Protein AF-X1S995-F1 (afdb_monomer_lite)

Foldseek 3Di:
DDPVVLVVAAEEAEEAPVLVVVVCVVVVHDDQEAEDDLVPQALDDPGSHYYNHDPVQDDPNPDDDADQSLLVSLVVSVVSVVVCCVVVRDVDDDDDDDDVSNVVSVVND

pLDDT: mean 93.2, std 5.07, range [66.44, 98.0]

Structure (mmCIF, N/CA/C/O backbone):
data_AF-X1S995-F1
#
_entry.id   AF-X1S995-F1
#
loop_
_atom_site.group_PDB
_atom_site.id
_atom_site.type_symbol
_atom_site.label_atom_id
_atom_site.label_alt_id
_atom_site.label_comp_id
_atom_site.label_asym_id
_atom_site.label_entity_id
_atom_site.label_seq_id
_atom_site.pdbx_PDB_ins_code
_atom_site.Cartn_x
_atom_site.Cartn_y
_atom_site.Cartn_z
_atom_site.occupancy
_atom_site.B_iso_or_equiv
_atom_site.auth_seq_id
_atom_site.auth_comp_id
_atom_site.auth_asym_id
_atom_site.auth_atom_id
_atom_site.pdbx_PDB_model_num
ATOM 1 N N . ALA A 1 1 ? -12.354 -12.743 -1.907 1.00 66.44 1 ALA A N 1
ATOM 2 C CA . ALA A 1 1 ? -11.899 -12.298 -0.568 1.00 66.44 1 ALA A CA 1
ATOM 3 C C . ALA A 1 1 ? -12.974 -12.601 0.476 1.00 66.44 1 ALA A C 1
ATOM 5 O O . ALA A 1 1 ? -14.142 -12.341 0.205 1.00 66.44 1 ALA A O 1
ATOM 6 N N . ASP A 1 2 ? -12.609 -13.145 1.640 1.00 85.00 2 ASP A N 1
ATOM 7 C CA . ASP A 1 2 ? -13.565 -13.625 2.652 1.00 85.00 2 ASP A CA 1
ATOM 8 C C . ASP A 1 2 ? -14.297 -12.461 3.378 1.00 85.00 2 ASP A C 1
ATOM 10 O O . ASP A 1 2 ? -13.650 -11.627 4.022 1.00 85.00 2 ASP A O 1
ATOM 14 N N . PRO A 1 3 ? -15.642 -12.353 3.296 1.00 85.62 3 PRO A N 1
ATOM 15 C CA . PRO A 1 3 ? -16.424 -11.355 4.033 1.00 85.62 3 PRO A CA 1
ATOM 16 C C . PRO A 1 3 ? -16.297 -11.430 5.561 1.00 85.62 3 PRO A C 1
ATOM 18 O O . PRO A 1 3 ? -16.445 -10.402 6.221 1.00 85.62 3 PRO A O 1
ATOM 21 N N . VAL A 1 4 ? -16.052 -12.610 6.134 1.00 89.69 4 VAL A N 1
ATOM 22 C CA . VAL A 1 4 ? -15.917 -12.798 7.585 1.00 89.69 4 VAL A CA 1
ATOM 23 C C . VAL A 1 4 ? -14.649 -12.110 8.082 1.00 89.69 4 VAL A C 1
ATOM 25 O O . VAL A 1 4 ? -14.722 -11.308 9.012 1.00 89.69 4 VAL A O 1
ATOM 28 N N . ILE A 1 5 ? -13.520 -12.321 7.396 1.00 87.25 5 ILE A N 1
ATOM 29 C CA . ILE A 1 5 ? -12.241 -11.673 7.726 1.00 87.25 5 ILE A CA 1
ATOM 30 C C . ILE A 1 5 ? -12.369 -10.149 7.629 1.00 87.25 5 ILE A C 1
ATOM 32 O O . ILE A 1 5 ? -11.969 -9.437 8.546 1.00 87.25 5 ILE A O 1
ATOM 36 N N . ARG A 1 6 ? -13.014 -9.636 6.571 1.00 86.00 6 ARG A N 1
ATOM 37 C CA . ARG A 1 6 ? -13.219 -8.187 6.365 1.00 86.00 6 ARG A CA 1
ATOM 38 C C . ARG A 1 6 ? -14.015 -7.510 7.483 1.00 86.00 6 ARG A C 1
ATOM 40 O O . ARG A 1 6 ? -13.890 -6.305 7.673 1.00 86.00 6 ARG A O 1
ATOM 47 N N . ARG A 1 7 ? -14.851 -8.258 8.208 1.00 86.50 7 ARG A N 1
ATOM 48 C CA . ARG A 1 7 ? -15.629 -7.738 9.342 1.00 86.50 7 ARG A CA 1
ATOM 49 C C . ARG A 1 7 ? -14.881 -7.821 10.672 1.00 86.50 7 ARG A C 1
ATOM 51 O O . ARG A 1 7 ? -15.221 -7.060 11.577 1.00 86.50 7 ARG A O 1
ATOM 58 N N . ALA A 1 8 ? -13.888 -8.704 10.779 1.00 90.12 8 ALA A N 1
A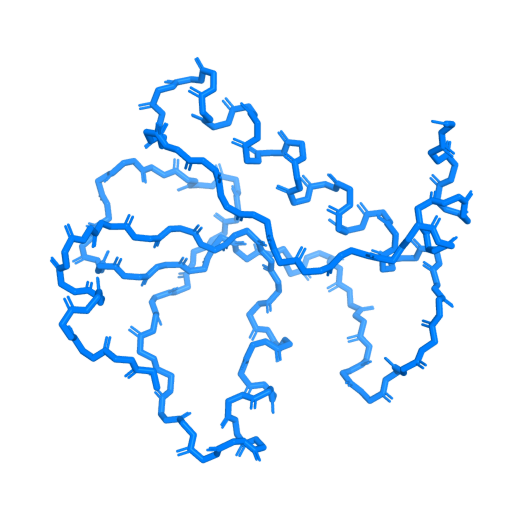TOM 59 C CA . ALA A 1 8 ? -13.168 -8.982 12.020 1.00 90.12 8 ALA A CA 1
ATOM 60 C C . ALA A 1 8 ? -12.256 -7.828 12.473 1.00 90.12 8 ALA A C 1
ATOM 62 O O . ALA A 1 8 ? -11.986 -7.703 13.663 1.00 90.12 8 ALA A O 1
ATOM 63 N N . ALA A 1 9 ? -11.814 -6.966 11.552 1.00 91.44 9 ALA A N 1
ATOM 64 C CA . ALA A 1 9 ? -10.968 -5.813 11.856 1.00 91.44 9 ALA A CA 1
ATOM 65 C C . ALA A 1 9 ? -11.251 -4.631 10.913 1.00 91.44 9 ALA A C 1
ATOM 67 O O . ALA A 1 9 ? -12.061 -4.733 9.988 1.00 91.44 9 ALA A O 1
ATOM 68 N N . LYS A 1 10 ? -10.595 -3.493 11.168 1.00 93.12 10 LYS A N 1
ATOM 69 C CA . LYS A 1 10 ? -10.417 -2.433 10.170 1.00 93.12 10 LYS A CA 1
ATOM 70 C C . LYS A 1 10 ? -9.076 -2.662 9.472 1.00 93.12 10 LYS A C 1
ATOM 72 O O . LYS A 1 10 ? -8.078 -2.901 10.144 1.00 93.12 10 LYS A O 1
ATOM 77 N N . PHE A 1 11 ? -9.056 -2.582 8.149 1.00 94.56 11 PHE A N 1
ATOM 78 C CA . PHE A 1 11 ? -7.870 -2.806 7.330 1.00 94.56 11 PHE A CA 1
ATOM 79 C C . PHE A 1 11 ? -7.506 -1.529 6.581 1.00 94.56 11 PHE A C 1
ATOM 81 O O . PHE A 1 11 ? -8.348 -0.956 5.888 1.00 94.56 11 PHE A O 1
ATOM 88 N N . ILE A 1 12 ? -6.245 -1.121 6.695 1.00 96.06 12 ILE A N 1
ATOM 89 C CA . ILE A 1 12 ? -5.653 -0.050 5.894 1.00 96.06 12 ILE A CA 1
ATOM 90 C C . ILE A 1 12 ? -4.604 -0.694 4.991 1.00 96.06 12 ILE A C 1
ATOM 92 O O . ILE A 1 12 ? -3.685 -1.357 5.470 1.00 96.06 12 ILE A O 1
ATOM 96 N N . ILE A 1 13 ? -4.773 -0.537 3.684 1.00 96.62 13 ILE A N 1
ATOM 97 C CA . ILE A 1 13 ? -3.870 -1.039 2.656 1.00 96.62 13 ILE A CA 1
ATOM 98 C C . ILE A 1 13 ? -3.000 0.132 2.215 1.00 96.62 13 ILE A C 1
ATOM 100 O O . ILE A 1 13 ? -3.490 1.053 1.568 1.00 96.62 13 ILE A O 1
ATOM 104 N N . PHE A 1 14 ? -1.718 0.089 2.557 1.00 97.62 14 PHE A N 1
ATOM 105 C CA . PHE A 1 14 ? -0.722 1.026 2.048 1.00 97.62 14 PHE A CA 1
ATOM 106 C C . PHE A 1 14 ? -0.294 0.560 0.654 1.00 97.62 14 PHE A C 1
ATOM 108 O O . PHE A 1 14 ? 0.333 -0.495 0.525 1.00 97.62 14 PHE A O 1
ATOM 115 N N . GLY A 1 15 ? -0.686 1.287 -0.392 1.00 97.00 15 GLY A N 1
ATOM 116 C CA . GLY A 1 15 ? -0.369 0.904 -1.766 1.00 97.00 15 GLY A CA 1
ATOM 117 C C . GLY A 1 15 ? -1.108 1.720 -2.820 1.00 97.00 15 GLY A C 1
ATOM 118 O O . GLY A 1 15 ? -1.729 2.724 -2.513 1.00 97.00 15 GLY A O 1
ATOM 119 N N . MET A 1 16 ? -1.054 1.277 -4.075 1.00 95.94 16 MET A N 1
ATOM 120 C CA . MET A 1 16 ? -1.663 1.998 -5.200 1.00 95.94 16 MET A CA 1
ATOM 121 C C . MET A 1 16 ? -3.055 1.456 -5.517 1.00 95.94 16 MET A C 1
ATOM 123 O O . MET A 1 16 ? -3.210 0.282 -5.873 1.00 95.94 16 MET A O 1
ATOM 127 N N . ASN A 1 17 ? -4.066 2.318 -5.465 1.00 96.31 17 ASN A N 1
ATOM 128 C CA . ASN A 1 17 ? -5.439 1.956 -5.794 1.00 96.31 17 ASN A CA 1
ATOM 129 C C . ASN A 1 17 ? -5.569 1.499 -7.255 1.00 96.31 17 ASN A C 1
ATOM 131 O O . ASN A 1 17 ? -6.272 0.528 -7.516 1.00 96.31 17 ASN A O 1
ATOM 135 N N . GLU A 1 18 ? -4.855 2.131 -8.193 1.00 95.00 18 GLU A N 1
ATOM 136 C CA . GLU A 1 18 ? -4.858 1.728 -9.610 1.00 95.00 18 GLU A CA 1
ATOM 137 C C . GLU A 1 18 ? -4.441 0.255 -9.786 1.00 95.00 18 GLU A C 1
ATOM 139 O O . GLU A 1 18 ? -5.111 -0.508 -10.484 1.00 95.00 18 GLU A O 1
ATOM 144 N N . GLN A 1 19 ? -3.388 -0.179 -9.084 1.00 94.88 19 GLN A N 1
ATOM 145 C CA . GLN A 1 19 ? -2.907 -1.565 -9.133 1.00 94.88 19 GLN A CA 1
ATOM 146 C C . GLN A 1 19 ? -3.916 -2.547 -8.538 1.00 94.88 19 GLN A C 1
ATOM 148 O O . GLN A 1 19 ? -4.120 -3.635 -9.080 1.00 94.88 19 GLN A O 1
ATOM 153 N N . LEU A 1 20 ? -4.554 -2.171 -7.427 1.00 95.62 20 LEU A N 1
ATOM 154 C CA . LEU A 1 20 ? -5.555 -3.005 -6.765 1.00 95.62 20 LEU A CA 1
ATOM 155 C C . LEU A 1 20 ? -6.820 -3.150 -7.610 1.00 95.62 20 LEU A C 1
ATOM 157 O O . LEU A 1 20 ? -7.334 -4.259 -7.727 1.00 95.62 20 LEU A O 1
ATOM 161 N N . VAL A 1 21 ? -7.291 -2.064 -8.229 1.00 96.19 21 VAL A N 1
ATOM 162 C CA . VAL A 1 21 ? -8.444 -2.088 -9.140 1.00 96.19 21 VAL A CA 1
ATOM 163 C C . VAL A 1 21 ? -8.138 -2.948 -10.362 1.00 96.19 21 VAL A C 1
ATOM 165 O O . VAL A 1 21 ? -8.932 -3.820 -10.695 1.00 96.19 21 VAL A O 1
ATOM 168 N N . TYR A 1 22 ? -6.962 -2.789 -10.974 1.00 95.25 22 TYR A N 1
ATOM 169 C CA . TYR A 1 22 ? -6.547 -3.630 -12.098 1.00 95.25 22 TYR A CA 1
ATOM 170 C C . TYR A 1 22 ? -6.474 -5.120 -11.732 1.00 95.25 22 TYR A C 1
ATOM 172 O O . TYR A 1 22 ? -6.883 -5.987 -12.505 1.00 95.25 22 TYR A O 1
ATOM 180 N N . ALA A 1 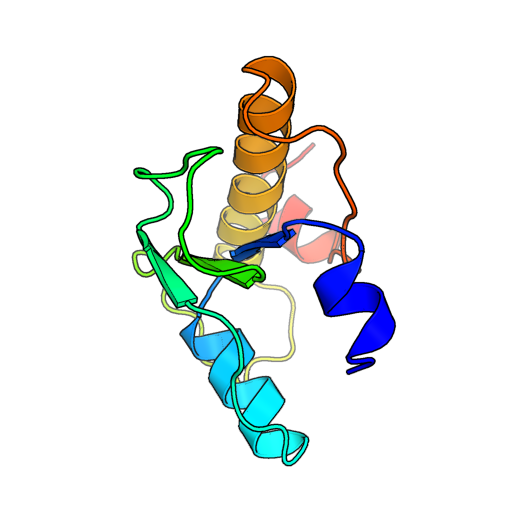23 ? -5.937 -5.443 -10.553 1.00 94.88 23 ALA A N 1
ATOM 181 C CA . ALA A 1 23 ? -5.862 -6.820 -10.078 1.00 94.88 23 ALA A CA 1
ATOM 182 C C . ALA A 1 23 ? -7.247 -7.402 -9.753 1.00 94.88 23 ALA A C 1
ATOM 184 O O . ALA A 1 23 ? -7.475 -8.586 -9.992 1.00 94.88 23 ALA A O 1
ATOM 185 N N . ALA A 1 24 ? -8.154 -6.584 -9.219 1.00 96.00 24 ALA A N 1
ATOM 186 C CA . ALA A 1 24 ? -9.518 -6.981 -8.901 1.00 96.00 24 ALA A CA 1
ATOM 187 C C . ALA A 1 24 ? -10.363 -7.216 -10.153 1.00 96.00 24 ALA A C 1
ATOM 189 O O . ALA A 1 24 ? -11.026 -8.245 -10.220 1.00 96.00 24 ALA A O 1
ATOM 190 N N . ASP A 1 25 ? -10.244 -6.355 -11.165 1.00 96.06 25 ASP A N 1
ATOM 191 C CA . ASP A 1 25 ? -10.857 -6.546 -12.484 1.00 96.06 25 ASP A CA 1
ATOM 192 C C . ASP A 1 25 ? -10.438 -7.892 -13.096 1.00 96.06 25 ASP A C 1
ATOM 194 O O . ASP A 1 25 ? -11.271 -8.742 -13.403 1.00 96.06 25 ASP A O 1
ATOM 198 N N . LYS A 1 26 ? -9.128 -8.174 -13.120 1.00 95.88 26 LYS A N 1
ATOM 199 C CA . LYS A 1 26 ? -8.595 -9.466 -13.586 1.00 95.88 26 LYS A CA 1
ATOM 200 C C . LYS A 1 26 ? -9.062 -10.684 -12.794 1.00 95.88 26 LYS A C 1
ATOM 202 O O . LYS A 1 26 ? -8.952 -11.800 -13.298 1.00 95.88 26 LYS A O 1
ATOM 207 N N . ALA A 1 27 ? -9.473 -10.485 -11.549 1.00 96.12 27 ALA A N 1
ATOM 208 C CA . ALA A 1 27 ? -9.938 -11.538 -10.660 1.00 96.12 27 ALA A CA 1
ATOM 209 C C . ALA A 1 27 ? -11.471 -11.585 -10.550 1.00 96.12 27 ALA A C 1
ATOM 211 O O . ALA A 1 27 ? -11.969 -12.365 -9.740 1.00 96.12 27 ALA A O 1
ATOM 212 N N . GLU A 1 28 ? -12.194 -10.754 -11.312 1.00 95.88 28 GLU A N 1
ATOM 213 C CA . GLU A 1 28 ? -13.653 -10.591 -11.237 1.00 95.88 28 GLU A CA 1
ATOM 214 C C . GLU A 1 28 ? -14.137 -10.291 -9.804 1.00 95.88 28 GLU A C 1
ATOM 216 O O . GLU A 1 28 ? -15.150 -10.800 -9.321 1.00 95.88 28 GLU A O 1
ATOM 221 N N . ILE A 1 29 ? -13.367 -9.475 -9.079 1.00 95.00 29 ILE A N 1
ATOM 222 C CA . ILE A 1 29 ? -13.682 -9.033 -7.721 1.00 95.00 29 ILE A CA 1
ATOM 223 C C . ILE A 1 29 ? -14.200 -7.601 -7.781 1.00 95.00 29 ILE A C 1
ATOM 225 O O . ILE A 1 29 ? -13.458 -6.686 -8.120 1.00 95.00 29 ILE A O 1
ATOM 229 N N . GLU A 1 30 ? -15.434 -7.390 -7.330 1.00 93.81 30 GLU A N 1
ATOM 230 C CA . GLU A 1 30 ? -15.954 -6.043 -7.088 1.00 93.81 30 GLU A CA 1
ATOM 231 C C . GLU A 1 30 ? -15.135 -5.340 -5.987 1.00 93.81 30 GLU A C 1
ATOM 233 O O . GLU A 1 30 ? -15.046 -5.862 -4.860 1.00 93.81 30 GLU A O 1
ATOM 238 N N . PRO A 1 31 ? -14.526 -4.169 -6.267 1.00 94.75 31 PRO A N 1
ATOM 239 C CA . PRO A 1 31 ? -13.798 -3.405 -5.264 1.00 94.75 31 PRO A CA 1
ATOM 240 C C . PRO A 1 31 ? -14.690 -3.072 -4.066 1.00 94.75 31 PRO A C 1
ATOM 242 O O . PRO A 1 31 ? -15.782 -2.528 -4.191 1.00 94.75 31 PRO A O 1
ATOM 245 N N . PHE A 1 32 ? -14.209 -3.401 -2.871 1.00 92.56 32 PHE A N 1
ATOM 246 C CA . PHE A 1 32 ? -14.967 -3.259 -1.621 1.00 92.56 32 PHE A CA 1
ATOM 247 C C . PHE A 1 32 ? -14.303 -2.313 -0.616 1.00 92.56 32 PHE A C 1
ATOM 249 O O . PHE A 1 32 ? -14.707 -2.258 0.549 1.00 92.56 32 PHE A O 1
ATOM 256 N N . TRP A 1 33 ? -13.239 -1.632 -1.032 1.00 94.44 33 TRP A N 1
ATOM 257 C CA . TRP A 1 33 ? -12.457 -0.726 -0.202 1.00 94.44 33 TRP A CA 1
ATOM 258 C C . TRP A 1 33 ? -12.762 0.733 -0.542 1.00 94.44 33 TRP A C 1
ATOM 260 O O . TRP A 1 33 ? -13.046 1.073 -1.688 1.00 94.44 33 TRP A O 1
ATOM 270 N N . GLY A 1 34 ? -12.681 1.604 0.464 1.00 93.88 34 GLY A N 1
ATOM 271 C CA . GLY A 1 34 ? -12.630 3.050 0.251 1.00 93.88 34 GLY A CA 1
ATOM 272 C C . GLY A 1 34 ? -11.236 3.491 -0.202 1.00 93.88 34 GLY A C 1
ATOM 273 O O . GLY A 1 34 ? -10.251 2.799 0.057 1.00 93.88 34 GLY A O 1
ATOM 274 N N . ARG A 1 35 ? -11.140 4.656 -0.845 1.00 94.31 35 ARG A N 1
ATOM 275 C CA . ARG A 1 35 ? -9.874 5.280 -1.261 1.00 94.31 35 ARG A CA 1
ATOM 276 C C . ARG A 1 35 ? -9.659 6.573 -0.477 1.00 94.31 35 ARG A C 1
ATOM 278 O O . ARG A 1 35 ? -10.552 7.416 -0.444 1.00 94.31 35 ARG A O 1
ATOM 285 N N . HIS A 1 36 ? -8.479 6.739 0.108 1.00 93.56 36 HIS A N 1
ATOM 286 C CA . HIS A 1 36 ? -8.039 7.969 0.765 1.00 93.56 36 HIS A CA 1
ATOM 287 C C . HIS A 1 36 ? -6.585 8.263 0.386 1.00 93.56 36 HIS A C 1
ATOM 289 O O . HIS A 1 36 ? -5.826 7.337 0.135 1.00 93.56 36 HIS A O 1
ATOM 295 N N . GLN A 1 37 ? -6.191 9.536 0.363 1.00 93.94 37 GLN A N 1
ATOM 296 C CA . GLN A 1 37 ? -4.784 9.919 0.190 1.00 93.94 37 GLN A CA 1
ATOM 297 C C . GLN A 1 37 ? -3.935 9.387 1.351 1.00 93.94 37 GLN A C 1
ATOM 299 O O . GLN A 1 37 ? -4.370 9.466 2.508 1.00 93.94 37 GLN A O 1
ATOM 304 N N . HIS A 1 38 ? -2.754 8.844 1.049 1.00 93.81 38 HIS A N 1
ATOM 305 C CA . HIS A 1 38 ? -1.912 8.174 2.041 1.00 93.81 38 HIS A CA 1
ATOM 306 C C . HIS A 1 38 ? -1.436 9.097 3.181 1.00 93.81 38 HIS A C 1
ATOM 308 O O . HIS A 1 38 ? -1.182 8.624 4.286 1.00 93.81 38 HIS A O 1
ATOM 314 N N . GLU A 1 39 ? -1.398 10.415 2.982 1.00 92.12 39 GLU A N 1
ATOM 315 C CA . GLU A 1 39 ? -1.030 11.389 4.018 1.00 92.12 39 GLU A CA 1
ATOM 316 C C . GLU A 1 39 ? -2.159 11.658 5.022 1.00 92.12 39 GLU A C 1
ATOM 318 O O . GLU A 1 39 ? -1.941 12.272 6.066 1.00 92.12 39 GLU A O 1
ATOM 323 N N . LYS A 1 40 ? -3.383 11.212 4.720 1.00 89.94 40 LYS A N 1
ATOM 324 C CA . LYS A 1 40 ? -4.588 11.453 5.530 1.00 89.94 40 LYS A CA 1
ATOM 325 C C . LYS A 1 40 ? -5.046 10.200 6.275 1.00 89.94 40 LYS A C 1
ATOM 327 O O . LYS A 1 40 ? -6.246 10.044 6.524 1.00 89.94 40 LYS A O 1
ATOM 332 N N . ILE A 1 41 ? -4.108 9.307 6.610 1.00 90.00 41 ILE A N 1
ATOM 333 C CA . ILE A 1 41 ? -4.385 8.099 7.395 1.00 90.00 41 ILE A CA 1
ATOM 334 C C . ILE A 1 41 ? -4.954 8.426 8.776 1.00 90.00 41 ILE A C 1
ATOM 336 O O . ILE A 1 41 ? -4.478 9.314 9.477 1.00 90.00 41 ILE A O 1
ATOM 340 N N . SER A 1 42 ? -5.993 7.695 9.171 1.00 88.06 42 SER A N 1
ATOM 341 C CA . SER A 1 42 ? -6.631 7.824 10.480 1.00 88.06 42 SER A CA 1
ATOM 342 C C . SER A 1 42 ? -7.164 6.477 10.957 1.00 88.06 42 SER A C 1
ATOM 344 O O . SER A 1 42 ? -7.460 5.583 10.165 1.00 88.06 42 SER A O 1
ATOM 346 N N . ARG A 1 43 ? -7.324 6.335 12.274 1.00 86.06 43 ARG A N 1
ATOM 347 C CA . ARG A 1 43 ? -7.977 5.174 12.892 1.00 86.06 43 ARG A CA 1
ATOM 348 C C . ARG A 1 43 ? -9.492 5.155 12.631 1.00 86.06 43 ARG A C 1
ATOM 350 O O . ARG A 1 43 ? -10.131 4.094 12.585 1.00 86.06 43 ARG A O 1
ATOM 357 N N . ASP A 1 44 ? -10.071 6.334 12.423 1.00 84.75 44 ASP A N 1
ATOM 358 C CA . ASP A 1 44 ? -11.514 6.552 12.369 1.00 84.75 44 ASP A CA 1
ATOM 359 C C . ASP A 1 44 ? -12.034 6.689 10.942 1.00 84.75 44 ASP A C 1
ATOM 361 O O . ASP A 1 44 ? -12.638 7.686 10.554 1.00 84.75 44 ASP A O 1
ATOM 365 N N . TYR A 1 45 ? -11.835 5.634 10.153 1.00 81.50 45 TYR A N 1
ATOM 366 C CA . TYR A 1 45 ? -12.498 5.516 8.861 1.00 81.50 45 TYR A CA 1
ATOM 367 C C . TYR A 1 45 ? -13.914 4.936 8.967 1.00 81.50 45 TYR A C 1
ATOM 369 O O . TYR A 1 45 ? -14.137 4.018 9.772 1.00 81.50 45 TYR A O 1
ATOM 377 N N . PRO A 1 46 ? -14.854 5.418 8.123 1.00 78.19 46 PRO A N 1
ATOM 378 C CA . PRO A 1 46 ? -16.197 4.853 8.016 1.00 78.19 46 PRO A CA 1
ATOM 379 C C . PRO A 1 46 ? -16.186 3.479 7.327 1.00 78.19 46 PRO A C 1
ATOM 381 O O . PRO A 1 46 ? -17.027 2.629 7.618 1.00 78.19 46 PRO A O 1
ATOM 384 N N . HIS A 1 47 ? -15.214 3.231 6.444 1.00 81.81 47 HIS A N 1
ATOM 385 C CA . HIS A 1 47 ? -15.057 1.959 5.743 1.00 81.81 47 HIS A CA 1
ATOM 386 C C . HIS A 1 47 ? -14.212 0.970 6.553 1.00 81.81 47 HIS A C 1
ATOM 388 O O . HIS A 1 47 ? -13.216 1.332 7.177 1.00 81.81 47 HIS A O 1
ATOM 394 N N . LYS A 1 48 ? -14.591 -0.314 6.508 1.00 89.00 48 LYS A N 1
ATOM 395 C CA . LYS A 1 48 ? -13.824 -1.405 7.135 1.00 89.00 48 LYS A CA 1
ATOM 396 C C . LYS A 1 48 ? -12.517 -1.705 6.408 1.00 89.00 48 LYS A C 1
ATOM 398 O O . LYS A 1 48 ? -11.589 -2.194 7.039 1.00 89.00 48 LYS A O 1
ATOM 403 N N . VAL A 1 49 ? -12.451 -1.435 5.108 1.00 94.19 49 VAL A N 1
ATOM 404 C CA . VAL A 1 49 ? -11.243 -1.597 4.298 1.00 94.19 49 VAL A CA 1
ATOM 405 C C . VAL A 1 49 ? -11.000 -0.293 3.560 1.00 94.19 49 VAL A C 1
ATOM 407 O O . VAL A 1 49 ? -11.906 0.216 2.899 1.00 94.19 49 VAL A O 1
ATOM 410 N N . VAL A 1 50 ? -9.797 0.247 3.695 1.00 95.19 50 VAL A N 1
ATOM 411 C CA . VAL A 1 50 ? -9.367 1.497 3.071 1.00 95.19 50 VAL A CA 1
ATOM 412 C C . VAL A 1 50 ? -8.032 1.278 2.383 1.00 95.19 50 VAL A C 1
ATOM 414 O O . VAL A 1 50 ? -7.162 0.614 2.934 1.00 95.19 50 VAL A O 1
ATOM 417 N N . VAL A 1 51 ? -7.861 1.860 1.203 1.00 96.38 51 VAL A N 1
ATOM 418 C CA . VAL A 1 51 ? -6.561 2.035 0.558 1.00 96.38 51 VAL A CA 1
ATOM 419 C C . VAL A 1 51 ? -6.056 3.438 0.879 1.00 96.38 51 VAL A C 1
ATOM 421 O O . VAL A 1 51 ? -6.718 4.422 0.542 1.00 96.38 51 VAL A O 1
ATOM 424 N N . ALA A 1 52 ? -4.910 3.499 1.553 1.00 96.44 52 ALA A N 1
ATOM 425 C CA . ALA A 1 52 ? -4.061 4.676 1.654 1.00 96.44 52 ALA A CA 1
ATOM 426 C C . ALA A 1 52 ? -3.271 4.764 0.344 1.00 96.44 52 ALA A C 1
ATOM 428 O O . ALA A 1 52 ? -2.310 4.020 0.151 1.00 96.44 52 ALA A O 1
ATOM 429 N N . ASP A 1 53 ? -3.777 5.584 -0.573 1.00 96.69 53 ASP A N 1
ATOM 430 C CA . ASP A 1 53 ? -3.369 5.615 -1.968 1.00 96.69 53 ASP A CA 1
ATOM 431 C C . ASP A 1 53 ? -2.180 6.539 -2.201 1.00 96.69 53 ASP A C 1
ATOM 433 O O . ASP A 1 53 ? -2.202 7.696 -1.780 1.00 96.69 53 ASP A O 1
ATOM 437 N N . TYR A 1 54 ? -1.191 5.994 -2.901 1.00 96.69 54 TYR A N 1
ATOM 438 C CA . TYR A 1 54 ? 0.043 6.658 -3.295 1.00 96.69 54 TYR A CA 1
ATOM 439 C C . TYR A 1 54 ? -0.001 6.978 -4.792 1.00 96.69 54 TYR A C 1
ATOM 441 O O . TYR A 1 54 ? 0.665 6.327 -5.608 1.00 96.69 54 TYR A O 1
ATOM 449 N N . ASP A 1 55 ? -0.871 7.914 -5.167 1.00 92.94 55 ASP A N 1
ATOM 450 C CA . ASP A 1 55 ? -1.120 8.278 -6.563 1.00 92.94 55 ASP A CA 1
ATOM 451 C C . ASP A 1 55 ? -0.015 9.150 -7.179 1.00 92.94 55 ASP A C 1
ATOM 453 O O . ASP A 1 55 ? 0.002 9.361 -8.394 1.00 92.94 55 ASP A O 1
ATOM 457 N N . GLU A 1 56 ? 0.965 9.578 -6.379 1.00 92.88 56 GLU A N 1
ATOM 458 C CA . GLU A 1 56 ? 2.181 10.230 -6.852 1.00 92.88 56 GLU A CA 1
ATOM 459 C C . GLU A 1 56 ? 3.112 9.276 -7.618 1.00 92.88 56 GLU A C 1
ATOM 461 O O . GLU A 1 56 ? 3.941 9.719 -8.420 1.00 92.88 56 GLU A O 1
ATOM 466 N N . TYR A 1 57 ? 2.965 7.963 -7.423 1.00 92.06 57 TYR A N 1
ATOM 467 C CA . TYR A 1 57 ? 3.679 6.963 -8.205 1.00 92.06 57 TYR A CA 1
ATOM 468 C C . TYR A 1 57 ? 2.810 6.444 -9.349 1.00 92.06 57 TYR A C 1
ATOM 470 O O . TYR A 1 57 ? 1.724 5.910 -9.145 1.00 92.06 57 TYR A O 1
ATOM 478 N N . SER A 1 58 ? 3.352 6.486 -10.566 1.00 88.38 58 SER A N 1
ATOM 479 C CA . SER A 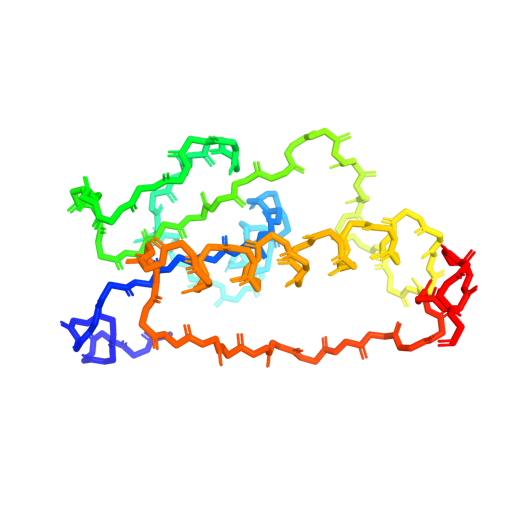1 58 ? 2.725 5.874 -11.737 1.00 88.38 58 SER A CA 1
ATOM 480 C C . SER A 1 58 ? 3.549 4.679 -12.206 1.00 88.38 58 SER A C 1
ATOM 482 O O . SER A 1 58 ? 4.662 4.821 -12.718 1.00 88.38 58 SER A O 1
ATOM 484 N N . ILE A 1 59 ? 3.008 3.476 -12.008 1.00 88.62 59 ILE A N 1
ATOM 485 C CA . ILE A 1 59 ? 3.616 2.225 -12.465 1.00 88.62 59 ILE A CA 1
ATOM 486 C C . ILE A 1 59 ? 2.605 1.520 -13.361 1.00 88.62 59 ILE A C 1
ATOM 488 O O . ILE A 1 59 ? 1.555 1.114 -12.876 1.00 88.62 59 ILE A O 1
ATOM 492 N N . PRO A 1 60 ? 2.893 1.308 -14.652 1.00 89.25 60 PRO A N 1
ATOM 493 C CA . PRO A 1 60 ? 1.960 0.598 -15.510 1.00 89.25 60 PRO A CA 1
ATOM 494 C C . PRO A 1 60 ? 1.670 -0.827 -14.994 1.00 89.25 60 PRO A C 1
ATOM 496 O O . PRO A 1 60 ? 2.611 -1.610 -14.809 1.00 89.25 60 PRO A O 1
ATOM 499 N N . PRO A 1 61 ? 0.395 -1.213 -14.796 1.00 86.06 61 PRO A N 1
ATOM 500 C CA . PRO A 1 61 ? 0.023 -2.439 -14.079 1.00 86.06 61 PRO A CA 1
ATOM 501 C C . PRO A 1 61 ? 0.386 -3.751 -14.799 1.00 86.06 61 PRO A C 1
ATOM 503 O O . PRO A 1 61 ? 0.348 -4.839 -14.222 1.00 86.06 61 PRO A O 1
ATOM 506 N N . TRP A 1 62 ? 0.766 -3.680 -16.075 1.00 85.00 62 TRP A N 1
ATOM 507 C CA . TRP A 1 62 ? 1.245 -4.830 -16.847 1.00 85.00 62 TRP A CA 1
ATOM 508 C C . TRP A 1 62 ? 2.747 -5.107 -16.679 1.00 85.00 62 TRP A C 1
ATOM 510 O O . TRP A 1 62 ? 3.235 -6.134 -17.160 1.00 85.00 62 TRP A O 1
ATOM 520 N N . ILE A 1 63 ? 3.505 -4.229 -16.013 1.00 86.50 63 ILE A N 1
ATOM 521 C CA . ILE A 1 63 ? 4.940 -4.429 -15.797 1.00 86.50 63 ILE A CA 1
ATOM 522 C C . ILE A 1 63 ? 5.161 -5.496 -14.722 1.00 86.50 63 ILE A C 1
ATOM 524 O O . ILE A 1 63 ? 4.853 -5.308 -13.551 1.00 86.50 63 ILE A O 1
ATOM 528 N N . ARG A 1 64 ? 5.775 -6.618 -15.115 1.00 87.50 64 ARG A N 1
ATOM 529 C CA . ARG A 1 64 ? 6.126 -7.739 -14.223 1.00 87.50 64 ARG A CA 1
ATOM 530 C C . ARG A 1 64 ? 7.632 -7.965 -14.140 1.00 87.50 64 ARG A C 1
ATOM 532 O O . ARG A 1 64 ? 8.126 -9.064 -14.367 1.00 87.50 64 ARG A O 1
ATOM 539 N N . ARG A 1 65 ? 8.377 -6.900 -13.860 1.00 92.94 65 ARG A N 1
ATOM 540 C CA . ARG A 1 65 ? 9.836 -6.939 -13.693 1.00 92.94 65 ARG A CA 1
ATOM 541 C C . ARG A 1 65 ? 10.272 -5.993 -12.579 1.00 92.94 65 ARG A C 1
ATOM 543 O O . ARG A 1 65 ? 9.565 -5.016 -12.325 1.00 92.94 65 ARG A O 1
ATOM 550 N N . PRO A 1 66 ? 11.421 -6.253 -11.934 1.00 94.75 66 PRO A N 1
ATOM 551 C CA . PRO A 1 66 ? 11.992 -5.311 -10.985 1.00 94.75 66 PRO A CA 1
ATOM 552 C C . PRO A 1 66 ? 12.172 -3.926 -11.614 1.00 94.75 66 PRO A C 1
ATOM 554 O O . PRO A 1 66 ? 12.553 -3.814 -12.781 1.00 94.75 66 PRO A O 1
ATOM 557 N N . SER A 1 67 ? 11.896 -2.879 -10.845 1.00 94.75 67 SER A N 1
ATOM 558 C CA . SER A 1 67 ? 12.121 -1.492 -11.255 1.00 94.75 67 SER A CA 1
ATOM 559 C C . SER A 1 67 ? 12.435 -0.625 -10.041 1.00 94.75 67 SER A C 1
ATOM 561 O O . SER A 1 67 ? 12.062 -0.974 -8.919 1.00 94.75 67 SER A O 1
ATOM 563 N N . VAL A 1 68 ? 13.118 0.495 -10.285 1.00 95.50 68 VAL A N 1
ATOM 564 C CA . VAL A 1 68 ? 13.466 1.483 -9.253 1.00 95.50 68 VAL A CA 1
ATOM 565 C C . VAL A 1 68 ? 12.193 2.054 -8.625 1.00 95.50 68 VAL A C 1
ATOM 567 O O . VAL A 1 68 ? 12.007 1.916 -7.424 1.00 95.50 68 VAL A O 1
ATOM 570 N N . VAL A 1 69 ? 11.258 2.550 -9.444 1.00 95.19 69 VAL A N 1
ATOM 571 C CA . VAL A 1 69 ? 10.002 3.175 -8.982 1.00 95.19 69 VAL A CA 1
ATOM 572 C C . VAL A 1 69 ? 9.139 2.212 -8.150 1.00 95.19 69 VAL A C 1
ATOM 574 O O . VAL A 1 69 ? 8.583 2.594 -7.121 1.00 95.19 69 VAL A O 1
ATOM 577 N N . ALA A 1 70 ? 9.054 0.930 -8.534 1.00 94.50 70 ALA A N 1
ATOM 578 C CA . ALA A 1 70 ? 8.361 -0.083 -7.724 1.00 94.50 70 ALA A CA 1
ATOM 579 C C . ALA A 1 70 ? 9.083 -0.372 -6.397 1.00 94.50 70 ALA A C 1
ATOM 581 O O . ALA A 1 70 ? 8.451 -0.694 -5.391 1.00 94.50 70 ALA A O 1
ATOM 582 N N . GLY A 1 71 ? 10.415 -0.288 -6.394 1.00 95.75 71 GLY A N 1
ATOM 583 C CA . GLY A 1 71 ? 11.222 -0.386 -5.184 1.00 95.75 71 GLY A CA 1
ATOM 584 C C . GLY A 1 71 ? 10.954 0.779 -4.237 1.00 95.75 71 GLY A C 1
ATOM 585 O O . GLY A 1 71 ? 10.589 0.541 -3.093 1.00 95.75 71 GLY A O 1
ATOM 586 N N . GLU A 1 72 ? 11.062 2.012 -4.730 1.00 96.38 72 GLU A N 1
ATOM 587 C CA . GLU A 1 72 ? 10.844 3.242 -3.958 1.00 96.38 72 GLU A CA 1
ATOM 588 C C . GLU A 1 72 ? 9.448 3.280 -3.331 1.00 96.38 72 GLU A C 1
ATOM 590 O O . GLU A 1 72 ? 9.319 3.441 -2.118 1.00 96.38 72 GLU A O 1
ATOM 595 N N . SER A 1 73 ? 8.413 3.041 -4.138 1.00 96.00 73 SER A N 1
ATOM 596 C CA . SER A 1 73 ? 7.024 3.020 -3.666 1.00 96.00 73 SER A CA 1
ATOM 597 C C . SER A 1 73 ? 6.777 1.927 -2.623 1.00 96.00 73 SER A C 1
ATOM 599 O O . SER A 1 73 ? 6.280 2.213 -1.539 1.00 96.00 73 SER A O 1
ATOM 601 N N . SER A 1 74 ? 7.191 0.679 -2.872 1.00 96.00 74 SER A N 1
ATOM 602 C CA . SER A 1 74 ? 6.975 -0.402 -1.893 1.00 96.00 74 SER A CA 1
ATOM 603 C C . SER A 1 74 ? 7.782 -0.238 -0.600 1.00 96.00 74 SER A C 1
ATOM 605 O O . SER A 1 74 ? 7.295 -0.622 0.464 1.00 96.00 74 SER A O 1
ATOM 607 N N . ILE A 1 75 ? 8.977 0.363 -0.656 1.00 97.06 75 ILE A N 1
ATOM 608 C CA . ILE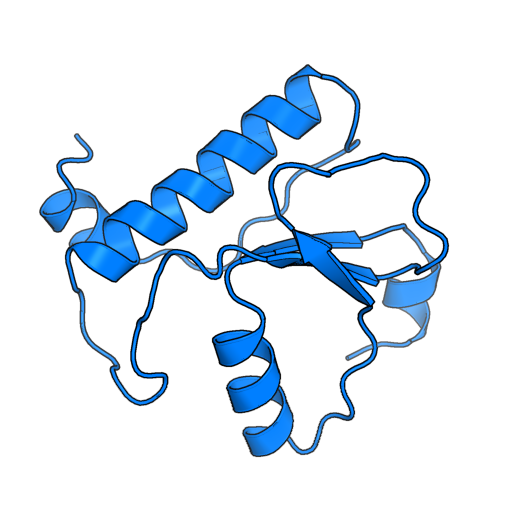 A 1 75 ? 9.711 0.783 0.546 1.00 97.06 75 ILE A CA 1
ATOM 609 C C . ILE A 1 75 ? 8.885 1.818 1.310 1.00 97.06 75 ILE A C 1
ATOM 611 O O . ILE A 1 75 ? 8.699 1.670 2.519 1.00 97.06 75 ILE A O 1
ATOM 615 N N . ARG A 1 76 ? 8.349 2.829 0.614 1.00 97.00 76 ARG A N 1
ATOM 616 C CA . ARG A 1 76 ? 7.535 3.881 1.227 1.00 97.00 76 ARG A CA 1
ATOM 617 C C . ARG A 1 76 ? 6.295 3.318 1.921 1.00 97.00 76 ARG A C 1
ATOM 619 O O . ARG A 1 76 ? 6.063 3.665 3.074 1.00 97.00 76 ARG A O 1
ATOM 626 N N . PHE A 1 77 ? 5.578 2.384 1.290 1.00 97.38 77 PHE A N 1
ATOM 627 C CA . PHE A 1 77 ? 4.407 1.729 1.891 1.00 97.38 77 PHE A CA 1
ATOM 628 C C . PHE A 1 77 ? 4.759 1.060 3.223 1.00 97.38 77 PHE A C 1
ATOM 630 O O . PHE A 1 77 ? 4.038 1.193 4.209 1.00 97.38 77 PHE A O 1
ATOM 637 N N . CYS A 1 78 ? 5.882 0.334 3.262 1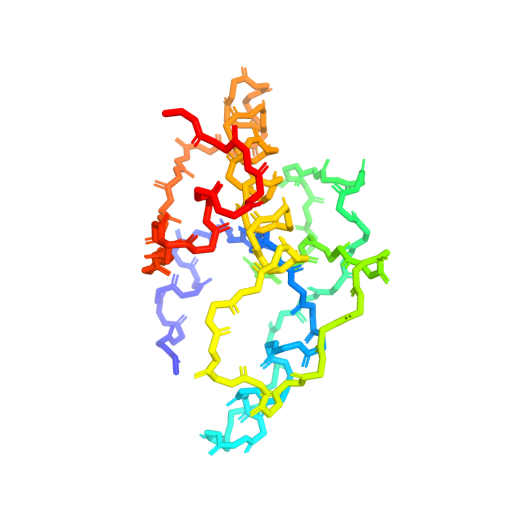.00 97.38 78 CYS A N 1
ATOM 638 C CA . CYS A 1 78 ? 6.329 -0.347 4.471 1.00 97.38 78 CYS A CA 1
ATOM 639 C C . CYS A 1 78 ? 6.762 0.634 5.566 1.00 97.38 78 CYS A C 1
ATOM 641 O O . CYS A 1 78 ? 6.436 0.410 6.729 1.00 97.38 78 CYS A O 1
ATOM 643 N N . LEU A 1 79 ? 7.490 1.697 5.216 1.00 97.12 79 LEU A N 1
ATOM 644 C CA . LEU A 1 79 ? 7.944 2.697 6.185 1.00 97.12 79 LEU A CA 1
ATOM 645 C C . LEU A 1 79 ? 6.769 3.469 6.790 1.00 97.12 79 LEU A C 1
ATOM 647 O O . LEU A 1 79 ? 6.675 3.559 8.010 1.00 97.12 79 LEU A O 1
ATOM 651 N N . ASP A 1 80 ? 5.828 3.920 5.964 1.00 97.44 80 ASP A N 1
ATOM 652 C CA . ASP A 1 80 ? 4.643 4.633 6.442 1.00 97.44 80 ASP A CA 1
ATOM 653 C C . ASP A 1 80 ? 3.737 3.722 7.287 1.00 97.44 80 ASP A C 1
ATOM 655 O O . ASP A 1 80 ? 3.179 4.168 8.288 1.00 97.44 80 ASP A O 1
ATOM 659 N N . ALA A 1 81 ? 3.634 2.426 6.962 1.00 97.69 81 ALA A N 1
ATOM 660 C CA . ALA A 1 81 ? 2.940 1.463 7.818 1.00 97.69 81 ALA A CA 1
ATOM 661 C C . ALA A 1 81 ? 3.632 1.297 9.185 1.00 97.69 81 ALA A C 1
ATOM 663 O O . ALA A 1 81 ? 2.961 1.221 10.215 1.00 97.69 81 ALA A O 1
ATOM 664 N N . VAL A 1 82 ? 4.971 1.267 9.220 1.00 98.00 82 VAL A N 1
ATOM 665 C CA . VAL A 1 82 ? 5.745 1.236 10.473 1.00 98.00 82 VAL A CA 1
ATOM 666 C C . VAL A 1 82 ? 5.511 2.501 11.293 1.00 98.00 82 VAL A C 1
ATOM 668 O O . VAL A 1 82 ? 5.288 2.406 12.501 1.00 98.00 82 VAL A O 1
ATOM 671 N N . ASP A 1 83 ? 5.515 3.669 10.659 1.00 97.62 83 ASP A N 1
ATOM 672 C CA . ASP A 1 83 ? 5.271 4.938 11.340 1.00 97.62 83 ASP A CA 1
ATOM 673 C C . ASP A 1 83 ? 3.827 5.036 11.851 1.00 97.62 83 ASP A C 1
ATOM 675 O O . ASP A 1 83 ? 3.608 5.435 12.995 1.00 97.62 83 ASP A O 1
ATOM 679 N N . ALA A 1 84 ? 2.845 4.557 11.083 1.00 97.06 84 ALA A N 1
ATOM 680 C CA . ALA A 1 84 ? 1.454 4.460 11.518 1.00 97.06 84 ALA A CA 1
ATOM 681 C C . ALA A 1 84 ? 1.286 3.544 12.742 1.00 97.06 84 ALA A C 1
ATOM 683 O O . ALA A 1 84 ? 0.534 3.871 13.664 1.00 97.06 84 ALA A O 1
ATOM 684 N N . ALA A 1 85 ? 1.996 2.411 12.778 1.00 97.44 85 ALA A N 1
ATOM 685 C CA . ALA A 1 85 ? 1.978 1.507 13.926 1.00 97.44 85 ALA A CA 1
ATOM 686 C C . ALA A 1 85 ? 2.627 2.152 15.158 1.00 97.44 85 ALA A C 1
ATOM 688 O O . ALA A 1 85 ? 2.074 2.097 16.255 1.00 97.44 85 ALA A O 1
ATOM 689 N N . ARG A 1 86 ? 3.767 2.832 14.980 1.00 97.62 86 ARG A N 1
ATOM 690 C CA . ARG A 1 86 ? 4.440 3.584 16.054 1.00 97.62 86 ARG A CA 1
ATOM 691 C C . ARG A 1 86 ? 3.576 4.716 16.606 1.00 97.62 86 ARG A C 1
ATOM 693 O O . ARG A 1 86 ? 3.616 4.971 17.805 1.00 97.62 86 ARG A O 1
ATOM 700 N N . ALA A 1 87 ? 2.789 5.365 15.752 1.00 95.94 87 ALA A N 1
ATOM 701 C CA . ALA A 1 87 ? 1.842 6.409 16.131 1.00 95.94 87 ALA A CA 1
ATOM 702 C C . ALA A 1 87 ? 0.538 5.869 16.756 1.00 95.94 87 ALA A C 1
ATOM 704 O O . ALA A 1 87 ? -0.319 6.658 17.149 1.00 95.94 87 ALA A O 1
ATOM 705 N N . GLY A 1 88 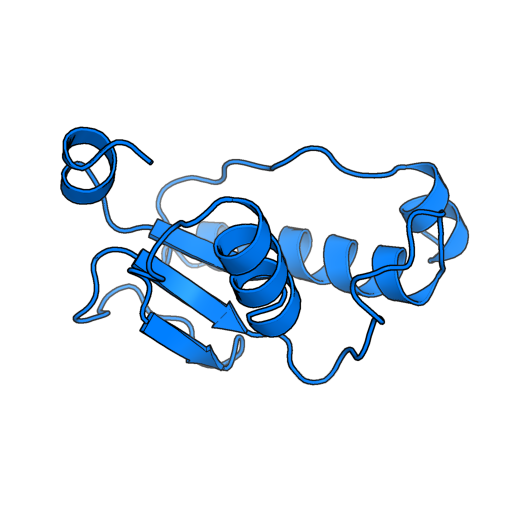? 0.355 4.545 16.840 1.00 95.44 88 GLY A N 1
ATOM 706 C CA . GLY A 1 88 ? -0.861 3.926 17.378 1.00 95.44 88 GLY A CA 1
ATOM 707 C C . GLY A 1 88 ? -2.097 4.072 16.480 1.00 95.44 88 GLY A C 1
ATOM 708 O O . GLY A 1 88 ? -3.222 3.900 16.952 1.00 95.44 88 GLY A O 1
ATOM 709 N N . ILE A 1 89 ? -1.906 4.399 15.196 1.00 95.06 89 ILE A N 1
ATOM 710 C CA . ILE A 1 89 ? -2.987 4.498 14.201 1.00 95.06 89 ILE A CA 1
ATOM 711 C C . ILE A 1 89 ? -3.472 3.098 13.808 1.00 95.06 89 ILE A C 1
ATOM 713 O O . ILE A 1 89 ? -4.674 2.884 13.637 1.00 95.06 89 ILE A O 1
ATOM 717 N N . ILE A 1 90 ? -2.541 2.146 13.692 1.00 96.06 90 ILE A N 1
ATOM 718 C CA . ILE A 1 90 ? -2.816 0.732 13.414 1.00 96.06 90 ILE A CA 1
ATOM 719 C C . ILE A 1 90 ? -2.244 -0.155 14.518 1.00 96.06 90 ILE A C 1
ATOM 721 O O . ILE A 1 90 ? -1.193 0.138 15.082 1.00 96.06 90 ILE A O 1
ATOM 725 N N . ASP A 1 91 ? -2.928 -1.262 14.798 1.00 96.31 91 ASP A N 1
ATOM 726 C CA . ASP A 1 91 ? -2.563 -2.174 15.887 1.00 96.31 91 ASP A CA 1
ATOM 727 C C . ASP A 1 91 ? -1.554 -3.260 15.448 1.00 96.31 91 ASP A C 1
ATOM 729 O O . ASP A 1 91 ? -0.858 -3.842 16.278 1.00 96.31 91 ASP A O 1
ATOM 733 N N . ALA A 1 92 ? -1.465 -3.551 14.144 1.00 96.38 92 ALA A N 1
ATOM 734 C CA . ALA A 1 92 ? -0.567 -4.563 13.587 1.00 96.38 92 ALA A CA 1
ATOM 735 C C . ALA A 1 92 ? -0.247 -4.300 12.107 1.00 96.38 92 ALA A C 1
ATOM 737 O O . ALA A 1 92 ? -1.010 -3.641 11.400 1.00 96.38 92 ALA A O 1
ATOM 738 N N . ILE A 1 93 ? 0.864 -4.874 11.632 1.00 97.69 93 ILE A N 1
ATOM 739 C CA . ILE A 1 93 ? 1.297 -4.818 10.230 1.00 97.69 93 ILE A CA 1
ATOM 740 C C . ILE A 1 93 ? 1.337 -6.234 9.661 1.00 97.69 93 ILE A C 1
ATOM 742 O O . ILE A 1 93 ? 1.902 -7.144 10.266 1.00 97.69 93 ILE A O 1
ATOM 746 N N . VAL A 1 94 ? 0.785 -6.397 8.460 1.00 96.31 94 VAL A N 1
ATOM 747 C CA . VAL A 1 94 ? 0.934 -7.599 7.636 1.00 96.31 94 VAL A CA 1
ATOM 748 C C . VAL A 1 94 ? 1.474 -7.165 6.283 1.00 96.31 94 VAL A C 1
ATOM 750 O O . VAL A 1 94 ? 0.917 -6.269 5.653 1.00 96.31 94 VAL A O 1
ATOM 753 N N . THR A 1 95 ? 2.558 -7.791 5.831 1.00 96.25 95 THR A N 1
ATOM 754 C CA . THR A 1 95 ? 3.171 -7.481 4.538 1.00 96.25 95 THR A CA 1
ATOM 755 C C . THR A 1 95 ? 2.801 -8.530 3.494 1.00 96.25 95 THR A C 1
ATOM 757 O O . THR A 1 95 ? 2.847 -9.736 3.739 1.00 96.25 95 THR A O 1
ATOM 760 N N . ALA A 1 96 ? 2.434 -8.062 2.301 1.00 94.25 96 ALA A N 1
ATOM 761 C CA . ALA A 1 96 ? 2.385 -8.903 1.111 1.00 94.25 96 ALA A CA 1
ATOM 762 C C . ALA A 1 96 ? 3.821 -9.242 0.641 1.00 94.25 96 ALA A C 1
ATOM 764 O O . ALA A 1 96 ? 4.784 -8.627 1.112 1.00 94.25 96 ALA A O 1
ATOM 765 N N . PRO A 1 97 ? 4.007 -10.198 -0.288 1.00 94.69 97 PRO A N 1
ATOM 766 C CA . PRO A 1 97 ? 5.328 -10.500 -0.832 1.00 94.69 97 PRO A CA 1
ATOM 767 C C . PRO A 1 97 ? 6.026 -9.263 -1.422 1.00 94.69 97 PRO A C 1
ATOM 769 O O . PRO A 1 97 ? 5.438 -8.531 -2.216 1.00 94.69 97 PRO A O 1
ATOM 772 N N . ILE A 1 98 ? 7.302 -9.064 -1.072 1.00 93.81 98 ILE A N 1
ATOM 773 C CA . ILE A 1 98 ? 8.142 -7.957 -1.564 1.00 93.81 98 ILE A CA 1
ATOM 774 C C . ILE A 1 98 ? 9.210 -8.442 -2.550 1.00 93.81 98 ILE A C 1
ATOM 776 O O . ILE A 1 98 ? 9.706 -9.568 -2.457 1.00 93.81 98 ILE A O 1
ATOM 780 N N . ASN A 1 99 ? 9.634 -7.565 -3.466 1.00 94.62 99 ASN A N 1
ATOM 781 C CA . ASN A 1 99 ? 10.733 -7.841 -4.392 1.00 94.62 99 ASN A CA 1
ATOM 782 C C . ASN A 1 99 ? 12.038 -7.177 -3.916 1.00 94.62 99 ASN A C 1
ATOM 784 O O . ASN A 1 99 ? 12.269 -5.989 -4.145 1.00 94.62 99 ASN A O 1
ATOM 788 N N . LYS A 1 100 ? 12.928 -7.966 -3.298 1.00 95.31 100 LYS A N 1
ATOM 789 C CA . LYS A 1 100 ? 14.229 -7.480 -2.797 1.00 95.31 100 LYS A CA 1
ATOM 790 C C . LYS A 1 100 ? 15.146 -6.942 -3.900 1.00 95.31 100 LYS A C 1
ATOM 792 O O . LYS A 1 100 ? 15.990 -6.097 -3.621 1.00 95.31 100 LYS A O 1
ATOM 797 N N . THR A 1 101 ? 14.997 -7.408 -5.141 1.00 97.25 101 THR A N 1
ATOM 798 C CA . THR A 1 101 ? 15.755 -6.869 -6.278 1.00 97.25 101 THR A CA 1
ATOM 799 C C . THR A 1 101 ? 15.315 -5.441 -6.582 1.00 97.25 101 THR A C 1
ATOM 801 O O . THR A 1 101 ? 16.173 -4.576 -6.724 1.00 97.25 101 THR A O 1
ATOM 804 N N . SER A 1 102 ? 14.007 -5.159 -6.599 1.00 96.19 102 SER A N 1
ATOM 805 C CA . SER A 1 102 ? 13.499 -3.784 -6.740 1.00 96.19 102 SER A CA 1
ATOM 806 C C . SER A 1 102 ? 13.984 -2.880 -5.607 1.00 96.19 102 SER A C 1
ATOM 808 O O . SER A 1 102 ? 14.403 -1.759 -5.862 1.00 96.19 102 SER A O 1
ATOM 810 N N . TRP A 1 103 ? 13.997 -3.373 -4.364 1.00 97.12 103 TRP A N 1
ATOM 811 C CA . TRP A 1 103 ? 14.496 -2.601 -3.221 1.00 97.12 103 TRP A CA 1
ATOM 812 C C . TRP A 1 103 ? 15.980 -2.246 -3.357 1.00 97.12 103 TRP A C 1
ATOM 814 O O . TRP A 1 103 ? 16.356 -1.100 -3.130 1.00 97.12 103 TRP A O 1
ATOM 824 N N . LYS A 1 104 ? 16.821 -3.192 -3.796 1.00 97.44 104 LYS A N 1
ATOM 825 C CA . LYS A 1 104 ? 18.240 -2.921 -4.082 1.00 97.44 104 LYS A CA 1
ATOM 826 C C . LYS A 1 104 ? 18.419 -1.881 -5.188 1.00 97.44 104 LYS A C 1
ATOM 828 O O . LYS A 1 104 ? 19.271 -1.010 -5.063 1.00 97.44 104 LYS A O 1
ATOM 833 N N . LEU A 1 105 ? 17.614 -1.955 -6.253 1.00 96.69 105 LEU A N 1
ATOM 834 C CA . LEU A 1 105 ? 17.622 -0.953 -7.328 1.00 96.69 105 LEU A CA 1
ATOM 835 C C . LEU A 1 105 ? 17.223 0.441 -6.819 1.00 96.69 105 LEU A C 1
ATOM 837 O O . LEU A 1 105 ? 17.752 1.430 -7.309 1.00 96.69 105 LEU A O 1
ATOM 841 N N . ALA A 1 106 ? 16.346 0.508 -5.816 1.00 96.50 106 ALA A N 1
ATOM 842 C CA . ALA A 1 106 ? 15.947 1.730 -5.118 1.00 96.50 106 ALA A CA 1
ATOM 843 C C . ALA A 1 106 ? 16.921 2.160 -3.996 1.00 96.50 106 ALA A C 1
ATOM 845 O O . ALA A 1 106 ? 16.605 3.043 -3.203 1.00 96.50 106 ALA A O 1
ATOM 846 N N . GLY A 1 107 ? 18.101 1.539 -3.893 1.00 95.94 107 GLY A N 1
ATOM 847 C CA . GLY A 1 107 ? 19.142 1.941 -2.943 1.00 95.94 107 GLY A CA 1
ATOM 848 C C . GLY A 1 107 ? 18.984 1.405 -1.516 1.00 95.94 107 GLY A C 1
ATOM 849 O O . GLY A 1 107 ? 19.736 1.823 -0.633 1.00 95.94 107 GLY A O 1
ATOM 850 N N . ALA A 1 108 ? 18.062 0.468 -1.270 1.00 91.19 108 ALA A N 1
ATOM 851 C CA . ALA A 1 108 ? 17.995 -0.229 0.013 1.00 91.19 108 ALA A CA 1
ATOM 852 C C . ALA A 1 108 ? 19.254 -1.086 0.228 1.00 91.19 108 ALA A C 1
ATOM 854 O O . ALA A 1 108 ? 19.695 -1.798 -0.682 1.00 91.19 108 ALA A O 1
ATOM 855 N N . LYS A 1 109 ? 19.819 -1.007 1.436 1.00 78.44 109 LYS A N 1
ATOM 856 C CA . LYS A 1 109 ? 21.033 -1.725 1.845 1.00 78.44 109 LYS A CA 1
ATOM 857 C C . LYS A 1 109 ? 20.700 -3.024 2.567 1.00 78.44 109 LYS A C 1
ATOM 859 O O . LYS A 1 109 ? 19.781 -2.998 3.414 1.00 78.44 109 LYS A O 1
#

InterPro domains:
  IPR005255 PdxA family [PF04166] (40-108)

Radius of gyration: 14.21 Å; chains: 1; bounding box: 38×25×34 Å

Secondary structure (DSSP, 8-state):
--HHHHHHS-EEEEE-HHHHHHHHHHTTPPP--EEEEGGG--S--SSSEEEEE-TT----TT--S--HHHHHHHHHHHHHHHHHHHTTS-S---PPP--HHHHHHTT--

Organism: NCBI:txid412755

Sequence (109 aa):
ADPVIRRAAKFIIFGMNEQLVYAADKAEIEPFWGRHQHEKISRDYPHKVVVADYDEYSIPPWIRRPSVVAGESSIRFCLDAVDAARAGIIDAIVTAPINKTSWKLAGAK